Protein AF-A0A934WUU8-F1 (afdb_monomer)

Radius of gyration: 14.7 Å; Cα contacts (8 Å, |Δi|>4): 77; chains: 1; bounding box: 26×34×43 Å

Secondary structure (DSSP, 8-state):
---GGG---HHHHHHHHHHHHHHHHHHHHHTT--HHHHHHHHTS-HHHHHHHHTTSSPPPHHHHHHHHHHHHH-HHHHHHHHHTT-S-HHHHHHHTT-TT-TT--

pLDDT: mean 89.66, std 12.75, range [38.25, 98.56]

Foldseek 3Di:
DDDPLPDDDPVNLVVLQVLCLQCVVVLCVLVVHDLCVVCVQLVHHSVVSVCSNVVVDGDDSSSLVSSLVVLCPDPSNVVVCVVSVSPPVVSVCSNVVVPDDPPDD

InterPro domains:
  IPR001387 Cro/C1-type, helix-turn-helix domain [PF01381] (24-58)
  IPR001387 Cro/C1-type, helix-turn-helix domain [PS50943] (24-58)
  IPR001387 Cro/C1-type, helix-turn-helix domain [SM00530] (23-73)
  IPR001387 Cro/C1-type, helix-turn-helix domain [cd00093] (22-73)
  IPR010982 Lambda repressor-like, DNA-binding domain superfamily [G3DSA:1.10.260.40] (19-77)
  IPR010982 Lambda repressor-like, DNA-binding domain superfamily [SSF47413] (19-72)

Solvent-accessible surface area (backbone atoms only — not comparable to full-atom values): 6285 Å² total; per-residue (Å²): 133,83,55,73,74,79,61,77,58,67,69,58,51,53,52,45,46,56,56,42,42,77,40,41,63,60,53,35,54,65,70,72,53,53,61,55,59,53,11,60,74,68,73,49,51,46,68,55,39,49,31,29,56,68,65,78,34,86,74,53,72,71,55,47,53,48,52,53,53,54,39,60,74,34,77,80,35,34,61,54,32,58,75,68,64,52,52,65,58,68,54,56,33,52,70,66,69,48,91,82,68,89,85,79,133

Nearest PDB structures (foldseek):
  3f52-assembly1_A  TM=6.546E-01  e=6.641E-02  Corynebacterium glutamicum
  3f51-assembly1_A  TM=5.802E-01  e=8.187E-02  Corynebacterium glutamicum
  3eus-assembly1_B  TM=6.989E-01  e=2.456E-01  Ruegeria pomeroyi
  6jpi-assembly1_C  TM=5.363E-01  e=2.212E-01  Pseudomonas aeruginosa PAO1
  6f8h-assembly2_C-3  TM=5.778E-01  e=4.602E-01  Pseudomonas putida

Mean predicted aligned error: 5.09 Å

Organism: NCBI:txid2763069

Sequence (105 aa):
MIQEKWLIEDEYKETSIAILQQNLASLRVKLNINQEEMANIIGVSRQTYYSIETGKREMTWTTFLAIVFFFELCEATREMLKELSVFPIDLYIRFNDKQNEIYEE

Structure (mmCIF, N/CA/C/O backbone):
data_AF-A0A934WUU8-F1
#
_entry.id   AF-A0A934WUU8-F1
#
loop_
_atom_site.group_PDB
_atom_site.id
_atom_site.type_symbol
_atom_site.label_atom_id
_atom_site.label_alt_id
_atom_site.label_comp_id
_atom_site.label_asym_id
_atom_site.label_entity_id
_atom_site.label_seq_id
_atom_site.pdbx_PDB_ins_code
_atom_site.Cartn_x
_atom_site.Cartn_y
_atom_site.Cartn_z
_atom_site.occupancy
_atom_site.B_iso_or_equiv
_atom_site.auth_seq_id
_atom_site.auth_comp_id
_atom_site.auth_asym_id
_atom_site.auth_atom_id
_atom_site.pdbx_PDB_model_num
ATOM 1 N N . MET A 1 1 ? 10.602 -22.278 -14.021 1.00 83.88 1 MET A N 1
ATOM 2 C CA . MET A 1 1 ? 11.195 -20.930 -13.886 1.00 83.88 1 MET A CA 1
ATOM 3 C C . MET A 1 1 ? 10.082 -19.909 -14.029 1.00 83.88 1 MET A C 1
ATOM 5 O O . MET A 1 1 ? 9.167 -20.160 -14.806 1.00 83.88 1 MET A O 1
ATOM 9 N N . ILE A 1 2 ? 10.120 -18.826 -13.255 1.00 86.50 2 ILE A N 1
ATOM 10 C CA . ILE A 1 2 ? 9.176 -17.707 -13.391 1.00 86.50 2 ILE A CA 1
ATOM 11 C C . ILE A 1 2 ? 9.559 -16.937 -14.664 1.00 86.50 2 ILE A C 1
ATOM 13 O O . ILE A 1 2 ? 10.746 -16.791 -14.942 1.00 86.50 2 ILE A O 1
ATOM 17 N N . GLN A 1 3 ? 8.584 -16.499 -15.463 1.00 90.38 3 GLN A N 1
ATOM 18 C CA . GLN A 1 3 ? 8.869 -15.661 -16.636 1.00 90.38 3 GLN A CA 1
ATOM 19 C C . GLN A 1 3 ? 9.293 -14.264 -16.164 1.00 90.38 3 GLN A C 1
ATOM 21 O O . GLN A 1 3 ? 8.650 -13.721 -15.267 1.00 90.38 3 GLN A O 1
ATOM 26 N N . GLU A 1 4 ? 10.312 -13.666 -16.789 1.00 87.88 4 GLU A N 1
ATOM 27 C CA . GLU A 1 4 ? 10.844 -12.338 -16.418 1.00 87.88 4 GLU A CA 1
ATOM 28 C C . GLU A 1 4 ? 9.750 -11.265 -16.332 1.00 87.88 4 GLU A C 1
ATOM 30 O O . GLU A 1 4 ? 9.741 -10.454 -15.409 1.00 87.88 4 GLU A O 1
ATOM 35 N N . LYS A 1 5 ? 8.753 -11.335 -17.224 1.00 89.81 5 LYS A N 1
ATOM 36 C CA . LYS A 1 5 ? 7.565 -10.470 -17.223 1.00 89.81 5 LYS A CA 1
ATOM 37 C C . LYS A 1 5 ? 6.851 -10.406 -15.866 1.00 89.81 5 LYS A C 1
ATOM 39 O O . LYS A 1 5 ? 6.365 -9.345 -15.486 1.00 89.81 5 LYS A O 1
ATOM 44 N N . TRP A 1 6 ? 6.789 -11.525 -15.143 1.00 92.25 6 TRP A N 1
ATOM 45 C CA . TRP A 1 6 ? 6.083 -11.666 -13.863 1.00 92.25 6 TRP A CA 1
ATOM 46 C C . TRP A 1 6 ? 7.026 -11.650 -12.655 1.00 92.25 6 TRP A C 1
ATOM 48 O O . TRP A 1 6 ? 6.575 -11.832 -11.523 1.00 92.25 6 TRP A O 1
ATOM 58 N N . LEU A 1 7 ? 8.332 -11.465 -12.873 1.00 92.00 7 LEU A N 1
ATOM 59 C CA . LEU A 1 7 ? 9.320 -11.457 -11.805 1.00 92.00 7 LEU A CA 1
ATOM 60 C C . LEU A 1 7 ? 9.362 -10.079 -11.136 1.00 92.00 7 LEU A C 1
ATOM 62 O O . LEU A 1 7 ? 9.653 -9.062 -11.767 1.00 92.00 7 LEU A O 1
ATOM 66 N N . ILE A 1 8 ? 9.075 -10.045 -9.838 1.00 92.38 8 ILE A N 1
ATOM 67 C CA . ILE A 1 8 ? 9.255 -8.857 -9.000 1.00 92.38 8 ILE A CA 1
ATOM 68 C C . ILE A 1 8 ? 10.394 -9.158 -8.032 1.00 92.38 8 ILE A C 1
ATOM 70 O O . ILE A 1 8 ? 10.246 -10.021 -7.160 1.00 92.38 8 ILE A O 1
ATOM 74 N N . GLU A 1 9 ? 11.512 -8.462 -8.218 1.00 93.50 9 GLU A N 1
ATOM 75 C CA . GLU A 1 9 ? 12.697 -8.575 -7.370 1.00 93.50 9 GLU A CA 1
ATOM 76 C C . GLU A 1 9 ? 12.427 -8.031 -5.966 1.00 93.50 9 GLU A C 1
ATOM 78 O O . GLU A 1 9 ? 11.546 -7.192 -5.766 1.00 93.50 9 GLU A O 1
ATOM 83 N N . ASP A 1 10 ? 13.164 -8.528 -4.978 1.00 94.38 10 ASP A N 1
ATOM 84 C CA . ASP A 1 10 ? 12.933 -8.145 -3.585 1.00 94.38 10 ASP A CA 1
ATOM 85 C C . ASP A 1 10 ? 13.334 -6.688 -3.321 1.00 94.38 10 ASP A C 1
ATOM 87 O O . ASP A 1 10 ? 12.566 -5.969 -2.689 1.00 94.38 10 ASP A O 1
ATOM 91 N N . GLU A 1 11 ? 14.419 -6.200 -3.933 1.00 94.00 11 GLU A N 1
ATOM 92 C CA . GLU A 1 11 ? 14.834 -4.788 -3.855 1.00 94.00 11 GLU A CA 1
ATOM 93 C C . GLU A 1 11 ? 13.741 -3.827 -4.357 1.00 94.00 11 GLU A C 1
ATOM 95 O O . GLU A 1 11 ? 13.502 -2.768 -3.765 1.00 94.00 11 GLU A O 1
ATOM 100 N N . TYR A 1 12 ? 13.013 -4.220 -5.410 1.00 93.06 12 TYR A N 1
ATOM 101 C CA . TYR A 1 12 ? 11.867 -3.458 -5.902 1.00 93.06 12 TYR A CA 1
ATOM 102 C C . TYR A 1 12 ? 10.771 -3.377 -4.832 1.00 93.06 12 TYR A C 1
ATOM 104 O O . TYR A 1 12 ? 10.282 -2.291 -4.524 1.00 93.06 12 TYR A O 1
ATOM 112 N N . LYS A 1 13 ? 10.408 -4.517 -4.226 1.00 94.38 13 LYS A N 1
ATOM 113 C CA . LYS A 1 13 ? 9.364 -4.568 -3.189 1.00 94.38 13 LYS A CA 1
ATOM 114 C C . LYS A 1 13 ? 9.746 -3.727 -1.978 1.00 94.38 13 LYS A C 1
ATOM 116 O O . LYS A 1 13 ? 8.915 -2.958 -1.505 1.00 94.38 13 LYS A O 1
ATOM 121 N N . GLU A 1 14 ? 10.980 -3.866 -1.502 1.00 94.81 14 GLU A N 1
ATOM 122 C CA . GLU A 1 14 ? 11.517 -3.129 -0.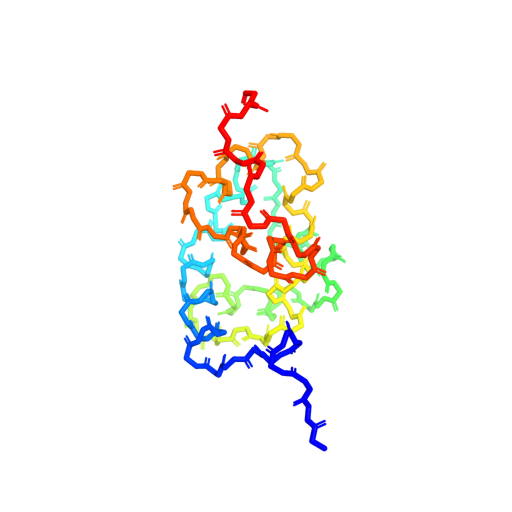355 1.00 94.81 14 GLU A CA 1
ATOM 123 C C . GLU A 1 14 ? 11.463 -1.617 -0.601 1.00 94.81 14 GLU A C 1
ATOM 125 O O . GLU A 1 14 ? 10.944 -0.864 0.227 1.00 94.81 14 GLU A O 1
ATOM 130 N N . THR A 1 15 ? 11.902 -1.176 -1.784 1.00 92.94 15 THR A N 1
ATOM 131 C CA . THR A 1 15 ? 11.866 0.237 -2.181 1.00 92.94 15 THR A CA 1
ATOM 132 C C . THR A 1 15 ? 10.433 0.766 -2.237 1.00 92.94 15 THR A C 1
ATOM 134 O O . THR A 1 15 ? 10.125 1.789 -1.623 1.00 92.94 15 THR A O 1
ATOM 137 N N . SER A 1 16 ? 9.522 0.061 -2.915 1.00 93.12 16 SER A N 1
ATOM 138 C CA . SER A 1 16 ? 8.117 0.474 -3.006 1.00 93.12 16 SER A CA 1
ATOM 139 C C . SER A 1 16 ? 7.440 0.533 -1.632 1.00 93.12 16 SER A C 1
ATOM 141 O O . SER A 1 16 ? 6.718 1.490 -1.337 1.00 93.12 16 SER A O 1
ATOM 143 N N . ILE A 1 17 ? 7.696 -0.456 -0.768 1.00 95.38 17 ILE A N 1
ATOM 144 C CA . ILE A 1 17 ? 7.189 -0.490 0.608 1.00 95.38 17 ILE A CA 1
ATOM 145 C C . ILE A 1 17 ? 7.689 0.722 1.391 1.00 95.38 17 ILE A C 1
ATOM 147 O O . ILE A 1 17 ? 6.879 1.407 2.018 1.00 95.38 17 ILE A O 1
ATOM 151 N N . ALA A 1 18 ? 8.987 1.022 1.327 1.00 94.38 18 ALA A N 1
ATOM 152 C CA . ALA A 1 18 ? 9.582 2.133 2.057 1.00 94.38 18 ALA A CA 1
ATOM 153 C C . ALA A 1 18 ? 8.991 3.490 1.642 1.00 94.38 18 ALA A C 1
ATOM 155 O O . ALA A 1 18 ? 8.723 4.333 2.504 1.00 94.38 18 ALA A O 1
ATOM 156 N N . ILE A 1 19 ? 8.757 3.707 0.342 1.00 93.19 19 ILE A N 1
ATOM 157 C CA . ILE A 1 19 ? 8.158 4.952 -0.162 1.00 93.19 19 ILE A CA 1
ATOM 158 C C . ILE A 1 19 ? 6.692 5.050 0.276 1.00 93.19 19 ILE A C 1
ATOM 160 O O . ILE A 1 19 ? 6.285 6.077 0.824 1.00 93.19 19 ILE A O 1
ATOM 164 N N . LEU A 1 20 ? 5.889 3.992 0.099 1.00 94.94 20 LEU A N 1
ATOM 165 C CA . LEU A 1 20 ? 4.484 4.007 0.520 1.00 94.94 20 LEU A CA 1
ATOM 166 C C . LEU A 1 20 ? 4.358 4.241 2.029 1.00 94.94 20 LEU A C 1
ATOM 168 O O . LEU A 1 20 ? 3.549 5.064 2.455 1.00 94.94 20 LEU A O 1
ATOM 172 N N . GLN A 1 21 ? 5.164 3.544 2.835 1.00 95.94 21 GLN A N 1
ATOM 173 C CA . GLN A 1 21 ? 5.099 3.594 4.294 1.00 95.94 21 GLN A CA 1
ATOM 174 C C . GLN A 1 21 ? 5.289 5.013 4.839 1.00 95.94 21 GLN A C 1
ATOM 176 O O . GLN A 1 21 ? 4.541 5.431 5.721 1.00 95.94 21 GLN A O 1
ATOM 181 N N . GLN A 1 22 ? 6.223 5.777 4.267 1.00 95.06 22 GLN A N 1
ATOM 182 C CA . GLN A 1 22 ? 6.469 7.176 4.637 1.00 95.06 22 GLN A CA 1
ATOM 183 C C . GLN A 1 22 ? 5.284 8.103 4.329 1.00 95.06 22 GLN A C 1
ATOM 185 O O . GLN A 1 22 ? 5.152 9.161 4.941 1.00 95.06 22 GLN A O 1
ATOM 190 N N . ASN A 1 23 ? 4.401 7.702 3.412 1.00 95.06 23 ASN A N 1
ATOM 191 C CA . ASN A 1 23 ? 3.296 8.521 2.923 1.00 95.06 23 ASN A CA 1
ATOM 192 C C . ASN A 1 23 ? 1.915 8.076 3.426 1.00 95.06 23 ASN A C 1
ATOM 194 O O . ASN A 1 23 ? 0.932 8.779 3.182 1.00 95.06 23 ASN A O 1
ATOM 198 N N . LEU A 1 24 ? 1.818 6.959 4.161 1.00 96.50 24 LEU A N 1
ATOM 199 C CA . LEU A 1 24 ? 0.544 6.396 4.629 1.00 96.50 24 LEU A CA 1
ATOM 200 C C . LEU A 1 24 ? -0.307 7.403 5.400 1.00 96.50 24 LEU A C 1
ATOM 202 O O . LEU A 1 24 ? -1.489 7.562 5.102 1.00 96.50 24 LEU A O 1
ATOM 206 N N . ALA A 1 25 ? 0.292 8.115 6.357 1.00 96.88 25 ALA A N 1
ATOM 207 C CA . ALA A 1 25 ? -0.435 9.090 7.161 1.00 96.88 25 ALA A CA 1
ATOM 208 C C . ALA A 1 25 ? -1.001 10.228 6.295 1.00 96.88 25 ALA A C 1
ATOM 210 O O . ALA A 1 25 ? -2.157 10.612 6.465 1.00 96.88 25 ALA A O 1
ATOM 211 N N . SER A 1 26 ? -0.217 10.731 5.340 1.00 95.25 26 SER A N 1
ATOM 212 C CA . SER A 1 26 ? -0.625 11.814 4.441 1.00 95.25 26 SER A CA 1
ATOM 213 C C . SER A 1 26 ? -1.741 11.375 3.490 1.00 95.25 26 SER A C 1
ATOM 215 O O . SER A 1 26 ? -2.747 12.073 3.367 1.00 95.25 26 SER A O 1
ATOM 217 N N . LEU A 1 27 ? -1.611 10.188 2.885 1.00 95.56 27 LEU A N 1
ATOM 218 C CA . LEU A 1 27 ? -2.643 9.583 2.034 1.00 95.56 27 LEU A CA 1
ATOM 219 C C . LEU A 1 27 ? -3.943 9.358 2.816 1.00 95.56 27 LEU A C 1
ATOM 221 O O . LEU A 1 27 ? -5.033 9.680 2.349 1.00 95.56 27 LEU A O 1
ATOM 225 N N . ARG A 1 28 ? -3.834 8.872 4.054 1.00 96.56 28 ARG A N 1
ATOM 226 C CA . ARG A 1 28 ? -4.980 8.647 4.931 1.00 96.56 28 ARG A CA 1
ATOM 227 C C . ARG A 1 28 ? -5.691 9.954 5.302 1.00 96.56 28 ARG A C 1
ATOM 229 O O . ARG A 1 28 ? -6.916 10.034 5.235 1.00 96.56 28 ARG A O 1
ATOM 236 N N . VAL A 1 29 ? -4.930 10.989 5.665 1.00 96.38 29 VAL A N 1
ATOM 237 C CA . VAL A 1 29 ? -5.463 12.327 5.978 1.00 96.38 29 VAL A CA 1
ATOM 238 C C . VAL A 1 29 ? -6.146 12.949 4.760 1.00 96.38 29 VAL A C 1
ATOM 240 O O . VAL A 1 29 ? -7.191 13.576 4.917 1.00 96.38 29 VAL 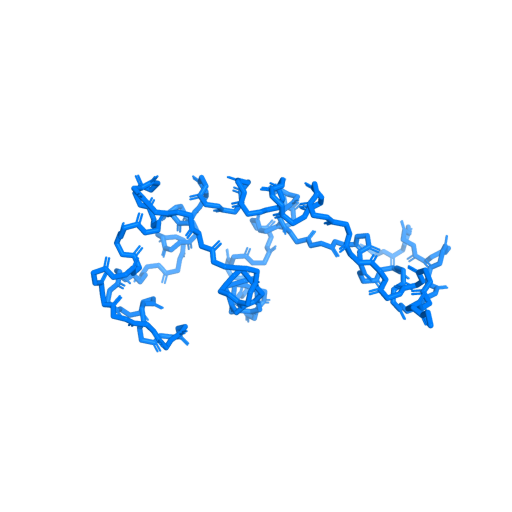A O 1
ATOM 243 N N . LYS A 1 30 ? -5.624 12.723 3.548 1.00 95.38 30 LYS A N 1
ATOM 244 C CA . LYS A 1 30 ? -6.241 13.184 2.294 1.00 95.38 30 LYS A CA 1
ATOM 245 C C . LYS A 1 30 ? -7.661 12.639 2.094 1.00 95.38 30 LYS A C 1
ATOM 247 O O . LYS A 1 30 ? -8.496 13.343 1.537 1.00 95.38 30 LYS A O 1
ATOM 252 N N . LEU A 1 31 ? -7.939 11.428 2.582 1.00 95.56 31 LEU A N 1
ATOM 253 C CA . LEU A 1 31 ? -9.273 10.814 2.566 1.00 95.56 31 LEU A CA 1
ATOM 254 C C . LEU A 1 31 ? -10.119 11.125 3.806 1.00 95.56 31 LEU A C 1
ATOM 256 O O . LEU A 1 31 ? -11.269 10.701 3.873 1.00 95.56 31 LEU A O 1
ATOM 260 N N . ASN A 1 32 ? -9.571 11.843 4.790 1.00 96.69 32 ASN A N 1
ATOM 261 C CA . ASN A 1 32 ? -10.213 12.104 6.078 1.00 96.69 32 ASN A CA 1
ATOM 262 C C . ASN A 1 32 ? -10.669 10.826 6.816 1.00 96.69 32 ASN A C 1
ATOM 264 O O . ASN A 1 32 ? -11.705 10.822 7.478 1.00 96.69 32 ASN A O 1
ATOM 268 N N . ILE A 1 33 ? -9.889 9.745 6.716 1.00 97.38 33 ILE A N 1
ATOM 269 C CA . ILE A 1 33 ? -10.144 8.501 7.458 1.00 97.38 33 ILE A CA 1
ATOM 270 C C . ILE A 1 33 ? -9.134 8.327 8.596 1.00 97.38 33 ILE A C 1
ATOM 272 O O . ILE A 1 33 ? -8.037 8.892 8.591 1.00 97.38 33 ILE A O 1
ATOM 276 N N . ASN A 1 34 ? -9.478 7.538 9.602 1.00 98.12 34 ASN A N 1
ATOM 277 C CA . ASN A 1 34 ? -8.634 7.239 10.751 1.00 98.12 34 ASN A CA 1
ATOM 278 C C . ASN A 1 34 ? -7.943 5.862 10.621 1.00 98.12 34 ASN A C 1
ATOM 280 O O . ASN A 1 34 ? -8.174 5.100 9.683 1.00 98.12 34 ASN A O 1
ATOM 284 N N . GLN A 1 35 ? -7.036 5.548 11.551 1.00 98.19 35 GLN A N 1
ATOM 285 C CA . GLN A 1 35 ? -6.259 4.299 11.519 1.00 98.19 35 GLN A CA 1
ATOM 286 C C . GLN A 1 35 ? -7.117 3.031 11.653 1.00 98.19 35 GLN A C 1
ATOM 288 O O . GLN A 1 35 ? -6.714 1.975 11.179 1.00 98.19 35 GLN A O 1
ATOM 293 N N . GLU A 1 36 ? -8.259 3.112 12.332 1.00 98.50 36 GLU A N 1
ATOM 294 C CA . GLU A 1 36 ? -9.183 1.989 12.506 1.00 98.50 36 GLU A CA 1
ATOM 295 C C . GLU A 1 36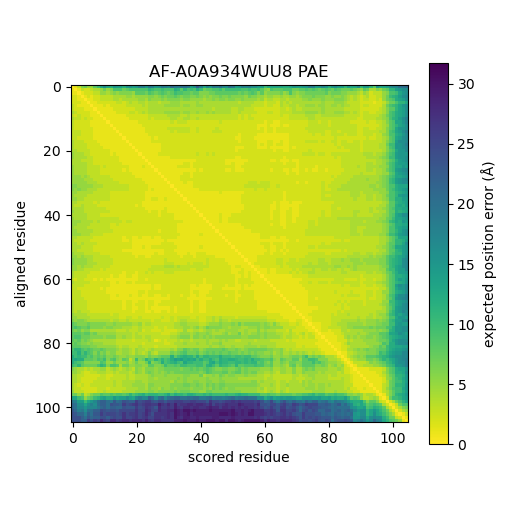 ? -9.944 1.699 11.214 1.00 98.50 36 GLU A C 1
ATOM 297 O O . GLU A 1 36 ? -10.006 0.549 10.788 1.00 98.50 36 GLU A O 1
ATOM 302 N N . GLU A 1 37 ? -10.432 2.743 10.543 1.00 98.56 37 GLU A N 1
ATOM 303 C CA . GLU A 1 37 ? -11.076 2.634 9.230 1.00 98.56 37 GLU A CA 1
ATOM 304 C C . GLU A 1 37 ? -10.108 2.053 8.199 1.00 98.56 37 GLU A C 1
ATOM 306 O O . GLU A 1 37 ? -10.453 1.110 7.487 1.00 98.56 37 GLU A O 1
ATOM 311 N N . MET A 1 38 ? -8.865 2.541 8.181 1.00 98.12 38 MET A N 1
ATOM 312 C CA . MET A 1 38 ? -7.840 2.013 7.284 1.00 98.12 38 MET A CA 1
ATOM 313 C C . MET A 1 38 ? -7.497 0.548 7.588 1.00 98.12 38 MET A C 1
ATOM 315 O O . MET A 1 38 ? -7.373 -0.263 6.672 1.00 98.12 38 MET A O 1
ATOM 319 N N . ALA A 1 39 ? -7.394 0.178 8.868 1.00 98.25 39 ALA A N 1
ATOM 320 C CA . ALA A 1 39 ? -7.164 -1.206 9.274 1.00 98.25 39 ALA A CA 1
ATOM 321 C C . ALA A 1 39 ? -8.315 -2.136 8.850 1.00 98.25 39 ALA A C 1
ATOM 323 O O . ALA A 1 39 ? -8.059 -3.237 8.362 1.00 98.25 39 ALA A O 1
ATOM 324 N N . ASN A 1 40 ? -9.563 -1.672 8.976 1.00 98.38 40 ASN A N 1
ATOM 325 C CA . ASN A 1 40 ? -10.751 -2.387 8.515 1.00 98.38 40 ASN A CA 1
ATOM 326 C C . ASN A 1 40 ? -10.733 -2.606 6.994 1.00 98.38 40 ASN A C 1
ATOM 328 O O . ASN A 1 40 ? -10.993 -3.717 6.539 1.00 98.38 40 ASN A O 1
ATOM 332 N N . ILE A 1 41 ? -10.370 -1.581 6.216 1.00 97.44 41 ILE A N 1
ATOM 333 C CA . ILE A 1 41 ? -10.298 -1.650 4.747 1.00 97.44 41 ILE A CA 1
ATOM 334 C C . ILE A 1 41 ? -9.311 -2.724 4.277 1.00 97.44 41 ILE A C 1
ATOM 336 O O . ILE A 1 41 ? -9.634 -3.509 3.389 1.00 97.44 41 ILE A O 1
ATOM 340 N N . ILE A 1 42 ? -8.119 -2.785 4.879 1.00 96.94 42 ILE A N 1
ATOM 341 C CA . ILE A 1 42 ? -7.066 -3.723 4.454 1.00 96.94 42 ILE A CA 1
ATOM 342 C C . ILE A 1 42 ? -7.097 -5.064 5.206 1.00 96.94 42 ILE A C 1
ATOM 344 O O . ILE A 1 42 ? -6.228 -5.909 4.990 1.00 96.94 42 ILE A O 1
ATOM 348 N N . GLY A 1 43 ? -8.071 -5.263 6.099 1.00 97.19 43 GLY A N 1
ATOM 349 C CA . GLY A 1 43 ? -8.288 -6.527 6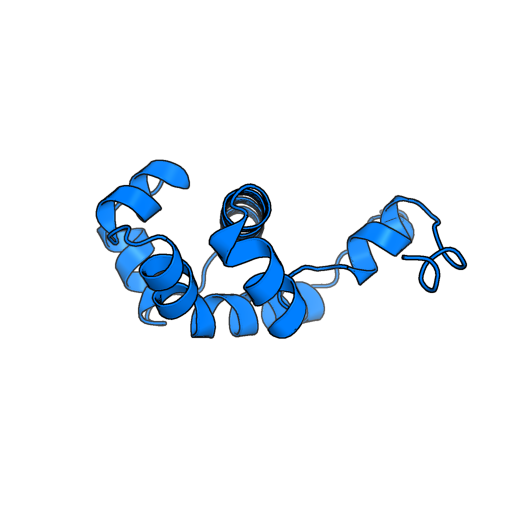.805 1.00 97.19 43 GLY A CA 1
ATOM 350 C C . GLY A 1 43 ? -7.233 -6.867 7.863 1.00 97.19 43 GLY A C 1
ATOM 351 O O . GLY A 1 43 ? -6.872 -8.034 8.016 1.00 97.19 43 GLY A O 1
ATOM 352 N N . VAL A 1 44 ? -6.723 -5.876 8.602 1.00 97.50 44 VAL A N 1
ATOM 353 C C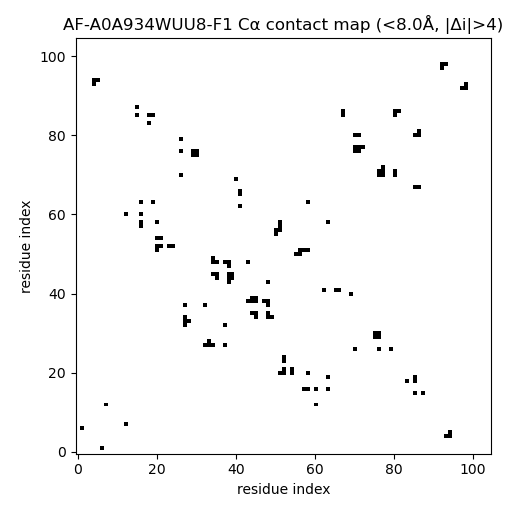A . VAL A 1 44 ? -5.759 -6.081 9.702 1.00 97.50 44 VAL A CA 1
ATOM 354 C C . VAL A 1 44 ? -6.256 -5.468 11.010 1.00 97.50 44 VAL A C 1
ATOM 356 O O . VAL A 1 44 ? -7.199 -4.685 11.037 1.00 97.50 44 VAL A O 1
ATOM 359 N N . SER A 1 45 ? -5.606 -5.795 12.131 1.00 98.31 45 SER A N 1
ATOM 360 C CA . SER A 1 45 ? -5.914 -5.122 13.399 1.00 98.31 45 SER A CA 1
ATOM 361 C C . SER A 1 45 ? -5.475 -3.653 13.373 1.00 98.31 45 SER A C 1
ATOM 363 O O . SER A 1 45 ? -4.461 -3.306 12.756 1.00 98.31 45 SER A O 1
ATOM 365 N N . ARG A 1 46 ? -6.168 -2.790 14.125 1.00 98.12 46 ARG A N 1
ATOM 366 C CA . ARG A 1 46 ? -5.770 -1.383 14.304 1.00 98.12 46 ARG A CA 1
ATOM 367 C C . ARG A 1 46 ? -4.325 -1.255 14.799 1.00 98.12 46 ARG A C 1
ATOM 369 O O . ARG A 1 46 ? -3.595 -0.383 14.342 1.00 98.12 46 ARG A O 1
ATOM 376 N N . GLN A 1 47 ? -3.888 -2.136 15.701 1.00 98.19 47 GLN A N 1
ATOM 377 C CA . GLN A 1 47 ? -2.518 -2.171 16.228 1.00 98.19 47 GLN A CA 1
ATOM 378 C C . GLN A 1 47 ? -1.496 -2.533 15.145 1.00 98.19 47 GLN A C 1
ATOM 380 O O . GLN A 1 47 ? -0.403 -1.959 15.108 1.00 98.19 47 GLN A O 1
ATOM 385 N N . THR A 1 48 ? -1.849 -3.464 14.254 1.00 98.12 48 THR A N 1
ATOM 386 C CA . THR A 1 48 ? -1.027 -3.824 13.095 1.00 98.12 48 THR A CA 1
ATOM 387 C C . THR A 1 48 ? -0.862 -2.621 12.177 1.00 98.12 48 THR A 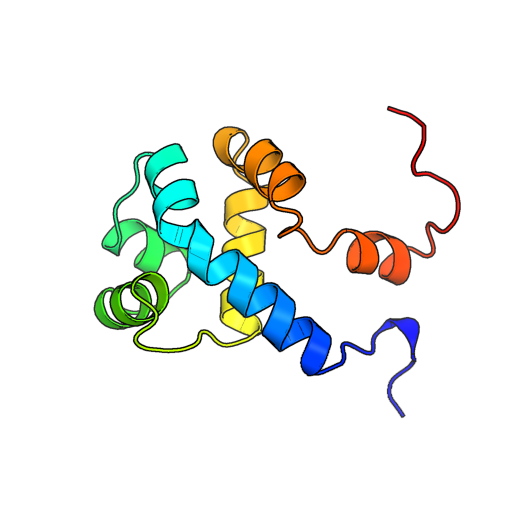C 1
ATOM 389 O O . THR A 1 48 ? 0.274 -2.250 11.890 1.00 98.12 48 THR A O 1
ATOM 392 N N . TYR A 1 49 ? -1.962 -1.971 11.780 1.00 98.38 49 TYR A N 1
ATOM 393 C CA . TYR A 1 49 ? -1.893 -0.790 10.919 1.00 98.38 49 TYR A CA 1
ATOM 394 C C . TYR A 1 49 ? -1.121 0.354 11.582 1.00 98.38 49 TYR A C 1
ATOM 396 O O . TYR A 1 49 ? -0.231 0.921 10.964 1.00 98.38 49 TYR A O 1
ATOM 404 N N . TYR A 1 50 ? -1.377 0.641 12.861 1.00 98.44 50 TYR A N 1
ATOM 405 C CA . TYR A 1 50 ? -0.618 1.638 13.619 1.00 98.44 50 TYR A CA 1
ATOM 406 C C . TYR A 1 50 ? 0.892 1.361 13.590 1.00 98.44 50 TYR A C 1
ATOM 408 O O . TYR A 1 50 ? 1.688 2.272 13.368 1.00 98.44 50 TYR A O 1
ATOM 416 N N . SER A 1 51 ? 1.307 0.109 13.805 1.00 98.31 51 SER A N 1
ATOM 417 C CA . SER A 1 51 ? 2.732 -0.251 13.803 1.00 98.31 51 SER A CA 1
ATOM 418 C C . SER A 1 51 ? 3.359 -0.075 12.419 1.00 98.31 51 SER A C 1
ATOM 420 O O . SER A 1 51 ? 4.518 0.319 12.327 1.00 98.31 51 SER A O 1
ATOM 422 N N . ILE A 1 52 ? 2.581 -0.324 11.363 1.00 98.31 52 ILE A N 1
ATOM 423 C CA . ILE A 1 52 ? 2.978 -0.077 9.977 1.00 98.31 52 ILE A CA 1
ATOM 424 C C . ILE A 1 52 ? 3.079 1.430 9.702 1.00 98.31 52 ILE A C 1
ATOM 426 O O . ILE A 1 52 ? 4.143 1.903 9.326 1.00 98.31 52 ILE A O 1
ATOM 430 N N . GLU A 1 53 ? 2.022 2.209 9.941 1.00 98.00 53 GLU A N 1
ATOM 431 C CA . GLU A 1 53 ? 1.991 3.656 9.660 1.00 98.00 53 GLU A CA 1
ATOM 432 C C . GLU A 1 53 ? 3.067 4.426 10.441 1.00 98.00 53 GLU A C 1
ATOM 434 O O . GLU A 1 53 ? 3.585 5.428 9.962 1.00 98.00 53 GLU A O 1
ATOM 439 N N . THR A 1 54 ? 3.451 3.945 11.627 1.00 97.12 54 THR A N 1
ATOM 440 C CA . THR A 1 54 ? 4.511 4.562 12.444 1.00 97.12 54 THR A CA 1
ATOM 441 C C . THR A 1 54 ? 5.924 4.051 12.149 1.00 97.12 54 THR A C 1
ATOM 443 O O . THR A 1 54 ? 6.857 4.443 12.845 1.00 97.12 54 THR A O 1
ATOM 446 N N . GLY A 1 55 ? 6.105 3.156 11.173 1.00 96.00 55 GLY A N 1
ATOM 447 C CA . GLY A 1 55 ? 7.420 2.600 10.828 1.00 96.00 55 GLY A CA 1
ATOM 448 C C . GLY A 1 55 ? 7.985 1.596 11.842 1.00 96.00 55 GLY A C 1
ATOM 449 O O . GLY A 1 55 ? 9.094 1.105 11.667 1.00 96.00 55 GLY A O 1
ATOM 450 N N . LYS A 1 56 ? 7.240 1.251 12.903 1.00 97.12 56 LYS A N 1
ATOM 451 C CA . LYS A 1 56 ? 7.664 0.261 13.916 1.00 97.12 56 LYS A CA 1
ATOM 452 C C . LYS A 1 56 ? 7.722 -1.158 13.363 1.00 97.12 56 LYS A C 1
ATOM 454 O O . LYS A 1 56 ? 8.380 -2.024 13.934 1.00 97.12 56 LYS A O 1
ATOM 459 N N . ARG A 1 57 ? 6.958 -1.410 12.305 1.00 95.69 57 ARG A N 1
ATOM 460 C CA . ARG A 1 57 ? 6.867 -2.689 11.621 1.00 95.69 57 ARG A CA 1
ATOM 461 C C . ARG A 1 57 ? 6.819 -2.442 10.124 1.00 95.69 57 ARG A C 1
ATOM 463 O O . ARG A 1 57 ? 6.013 -1.644 9.663 1.00 95.69 57 ARG A O 1
ATOM 470 N N . GLU A 1 58 ? 7.617 -3.181 9.374 1.00 95.69 58 GLU A N 1
ATOM 471 C CA . GLU A 1 58 ? 7.500 -3.223 7.920 1.00 95.69 58 GLU A CA 1
ATOM 472 C C . GLU A 1 58 ? 6.236 -3.992 7.498 1.00 95.69 58 GLU A C 1
ATOM 474 O O . GLU A 1 58 ? 5.847 -4.991 8.122 1.00 95.69 58 GLU A O 1
ATOM 479 N N . MET A 1 59 ? 5.554 -3.508 6.459 1.00 96.88 59 MET A N 1
ATOM 480 C CA . MET A 1 59 ? 4.399 -4.205 5.895 1.00 96.88 59 MET A CA 1
ATOM 481 C C . MET A 1 59 ? 4.839 -5.332 4.957 1.00 96.88 59 MET A C 1
ATOM 483 O O . MET A 1 59 ? 5.936 -5.319 4.420 1.00 96.88 59 MET A O 1
ATOM 487 N N . THR A 1 60 ? 3.962 -6.308 4.722 1.00 97.00 60 THR A N 1
ATOM 488 C CA . THR A 1 60 ? 4.224 -7.332 3.697 1.00 97.00 60 THR A CA 1
ATOM 489 C C . THR A 1 60 ? 3.919 -6.794 2.300 1.00 97.00 60 THR A C 1
ATOM 491 O O . THR A 1 60 ? 3.105 -5.879 2.159 1.00 97.00 60 THR A O 1
ATOM 494 N N . TRP A 1 61 ? 4.461 -7.428 1.255 1.00 96.69 61 TRP A N 1
ATOM 495 C CA . TRP A 1 61 ? 4.102 -7.108 -0.133 1.00 96.69 61 TRP A CA 1
ATOM 496 C C . TRP A 1 61 ? 2.591 -7.212 -0.404 1.00 96.69 61 TRP A C 1
ATOM 498 O O . TRP A 1 61 ? 2.012 -6.365 -1.075 1.00 96.69 61 TRP A O 1
ATOM 508 N N . THR A 1 62 ?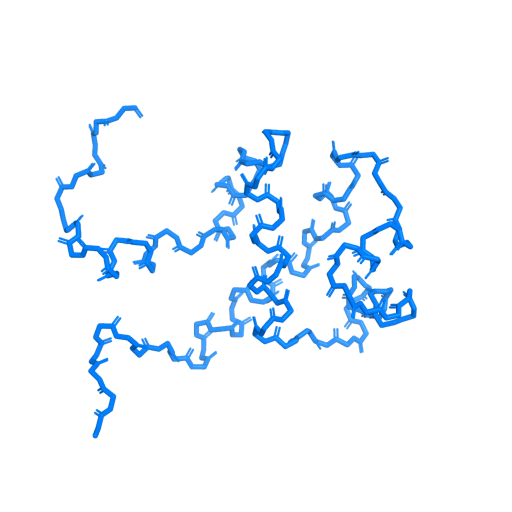 1.908 -8.201 0.181 1.00 96.69 62 THR A N 1
ATOM 509 C CA . THR A 1 62 ? 0.446 -8.335 0.060 1.00 96.69 62 THR A CA 1
ATOM 510 C C . THR A 1 62 ? -0.286 -7.142 0.677 1.00 96.69 62 THR A C 1
ATOM 512 O O . THR A 1 62 ? -1.252 -6.641 0.106 1.00 96.69 62 THR A O 1
ATOM 515 N N . THR A 1 63 ? 0.184 -6.660 1.831 1.00 97.38 63 THR A N 1
ATOM 516 C CA . THR A 1 63 ? -0.367 -5.465 2.483 1.00 97.38 63 THR A CA 1
ATOM 517 C C . THR A 1 63 ? -0.116 -4.213 1.646 1.00 97.38 63 THR A C 1
ATOM 519 O O . THR A 1 63 ? -1.029 -3.409 1.489 1.00 97.38 63 THR A O 1
ATOM 522 N N . PHE A 1 64 ? 1.080 -4.079 1.067 1.00 96.25 64 PHE A N 1
ATOM 523 C CA . PHE A 1 64 ? 1.402 -3.009 0.124 1.00 96.25 64 PHE A CA 1
ATOM 524 C C . PHE A 1 64 ? 0.408 -2.985 -1.044 1.00 96.25 64 PHE A C 1
ATOM 526 O O . PHE A 1 64 ? -0.233 -1.963 -1.274 1.00 96.25 64 PHE A O 1
ATOM 533 N N . LEU A 1 65 ? 0.203 -4.122 -1.718 1.00 95.00 65 LEU A N 1
ATOM 534 C CA . LEU A 1 65 ? -0.722 -4.215 -2.852 1.00 95.00 65 LEU A CA 1
ATOM 535 C C . LEU A 1 65 ? -2.160 -3.847 -2.465 1.00 95.00 65 LEU A C 1
ATOM 537 O O . LEU A 1 65 ? -2.824 -3.132 -3.211 1.00 95.00 65 LEU A O 1
ATOM 541 N N . ALA A 1 66 ? -2.636 -4.293 -1.297 1.00 96.88 66 ALA A N 1
ATOM 542 C CA . ALA A 1 66 ? -3.972 -3.954 -0.807 1.00 96.88 66 ALA A CA 1
ATOM 543 C C . ALA A 1 66 ? -4.137 -2.445 -0.557 1.00 96.88 66 ALA A C 1
ATOM 545 O O . ALA A 1 66 ? -5.156 -1.861 -0.925 1.00 96.88 66 ALA A O 1
ATOM 546 N N . ILE A 1 67 ? -3.124 -1.810 0.039 1.00 96.25 67 ILE A N 1
ATOM 547 C CA . ILE A 1 67 ? -3.122 -0.370 0.304 1.00 96.25 67 ILE A CA 1
ATOM 548 C C . ILE A 1 67 ? -3.084 0.426 -1.007 1.00 96.25 67 ILE A C 1
ATOM 550 O O . ILE A 1 67 ? -3.880 1.350 -1.176 1.00 96.25 67 ILE A O 1
ATOM 554 N N . VAL A 1 68 ? -2.194 0.064 -1.939 1.00 94.06 68 VAL A N 1
ATOM 555 C CA . VAL A 1 68 ? -2.096 0.718 -3.255 1.00 94.06 68 VAL A CA 1
ATOM 556 C C . VAL A 1 68 ? -3.414 0.598 -4.011 1.00 94.06 68 VAL A C 1
ATOM 558 O O . VAL A 1 68 ? -3.918 1.598 -4.511 1.00 94.06 68 VAL A O 1
ATOM 561 N N . PHE A 1 69 ? -4.007 -0.598 -4.045 1.00 93.44 69 PHE A N 1
ATOM 562 C CA . PHE A 1 69 ? -5.298 -0.822 -4.688 1.00 93.44 69 PHE A CA 1
ATOM 563 C C . PHE A 1 69 ? -6.388 0.088 -4.115 1.00 93.44 69 PHE A C 1
ATOM 565 O O . PHE A 1 69 ? -7.089 0.752 -4.872 1.00 93.44 69 PHE A O 1
ATOM 572 N N . PHE A 1 70 ? -6.510 0.162 -2.788 1.00 95.81 70 PHE A N 1
ATOM 573 C CA . PHE A 1 70 ? -7.496 1.031 -2.152 1.00 95.81 70 PHE A CA 1
ATOM 574 C C . PHE A 1 70 ? -7.292 2.507 -2.520 1.00 95.81 70 PHE A C 1
ATOM 576 O O . PHE A 1 70 ? -8.236 3.168 -2.950 1.00 95.81 70 PHE A O 1
ATOM 583 N N . PHE A 1 71 ? -6.067 3.020 -2.396 1.00 94.25 71 PHE A N 1
ATOM 584 C CA . PHE A 1 71 ? -5.792 4.427 -2.687 1.00 94.25 71 PHE A CA 1
ATOM 585 C C . PHE A 1 71 ? -5.942 4.780 -4.175 1.00 94.25 71 PHE A C 1
ATOM 587 O O . PHE A 1 71 ? -6.306 5.915 -4.483 1.00 94.25 71 PHE A O 1
ATOM 594 N N . GLU A 1 72 ? -5.728 3.833 -5.090 1.00 90.94 72 GLU A N 1
ATOM 595 C CA . GLU A 1 72 ? -5.947 4.028 -6.531 1.00 90.94 72 GLU A CA 1
ATOM 596 C C . GLU A 1 72 ? -7.440 4.141 -6.892 1.00 90.94 72 GLU A C 1
ATOM 598 O O . GLU A 1 72 ? -7.825 4.856 -7.826 1.00 90.94 72 GLU A O 1
ATOM 603 N N . LEU A 1 73 ? -8.311 3.468 -6.131 1.00 91.50 73 LEU A N 1
ATOM 604 C CA . LEU A 1 73 ? -9.763 3.563 -6.299 1.00 91.50 73 L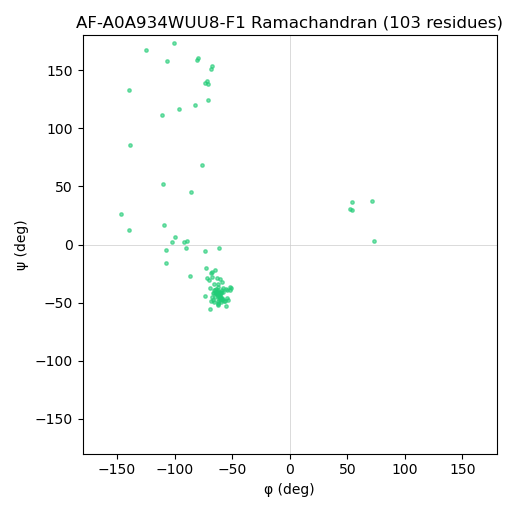EU A CA 1
ATOM 605 C C . LEU A 1 73 ? -10.339 4.903 -5.822 1.00 91.50 73 LEU A C 1
ATOM 607 O O . LEU A 1 73 ? -11.444 5.266 -6.226 1.00 91.50 73 LEU A O 1
ATOM 611 N N . CYS A 1 74 ? -9.621 5.642 -4.978 1.00 92.31 74 CYS A N 1
ATOM 612 C CA . CYS A 1 74 ? -10.084 6.916 -4.442 1.00 92.31 74 CYS A CA 1
ATOM 613 C C . CYS A 1 74 ? -9.532 8.098 -5.255 1.00 92.31 74 CYS A C 1
ATOM 615 O O . CYS A 1 74 ? -8.332 8.373 -5.236 1.00 92.31 74 CYS A O 1
ATOM 617 N N . GLU A 1 75 ? -10.419 8.864 -5.902 1.00 89.31 75 GLU A N 1
ATOM 618 C CA . GLU A 1 75 ? -10.052 10.027 -6.735 1.00 89.31 75 GLU A CA 1
ATOM 619 C C . GLU A 1 75 ? -9.134 11.022 -6.004 1.00 89.31 75 GLU A C 1
ATOM 621 O O . GLU A 1 75 ? -8.165 11.518 -6.572 1.00 89.31 75 GLU A O 1
ATOM 626 N N . ALA A 1 76 ? -9.385 11.260 -4.712 1.00 90.00 76 ALA A N 1
ATOM 627 C CA . ALA A 1 76 ? -8.626 12.212 -3.903 1.00 90.00 76 ALA A CA 1
ATOM 628 C C . ALA A 1 76 ? -7.165 11.797 -3.632 1.00 90.00 76 ALA A C 1
ATOM 630 O O . ALA A 1 76 ? -6.338 12.668 -3.351 1.00 90.00 76 ALA A O 1
ATOM 631 N N . THR A 1 77 ? -6.842 10.502 -3.700 1.00 90.00 77 THR A N 1
ATOM 632 C CA . THR A 1 77 ? -5.485 9.967 -3.479 1.00 90.00 77 THR A CA 1
ATOM 633 C C . THR A 1 77 ? -4.801 9.496 -4.751 1.00 90.00 77 THR A C 1
ATOM 635 O O . THR A 1 77 ? -3.579 9.373 -4.740 1.00 90.00 77 THR A O 1
ATOM 638 N N . ARG A 1 78 ? -5.538 9.288 -5.847 1.00 86.62 78 ARG A N 1
ATOM 639 C CA . ARG A 1 78 ? -4.980 8.846 -7.131 1.00 86.62 78 ARG A CA 1
ATOM 640 C C . ARG A 1 78 ? -3.879 9.773 -7.646 1.00 86.62 78 ARG A C 1
ATOM 642 O O . ARG A 1 78 ? -2.794 9.310 -7.977 1.00 86.62 78 ARG A O 1
ATOM 649 N N . GLU A 1 79 ? -4.122 11.082 -7.661 1.00 84.88 79 GLU A N 1
ATOM 650 C CA . GLU A 1 79 ? -3.104 12.046 -8.108 1.00 84.88 79 GLU A CA 1
ATOM 651 C C . GLU A 1 79 ? -1.888 12.060 -7.172 1.00 84.88 79 GLU A C 1
ATOM 653 O O . GLU A 1 79 ? -0.748 12.036 -7.627 1.00 84.88 79 GLU A O 1
ATOM 658 N N . MET A 1 80 ? -2.113 11.956 -5.858 1.00 87.06 80 MET A N 1
ATOM 659 C CA . MET A 1 80 ? -1.027 11.875 -4.879 1.00 87.06 80 MET A CA 1
ATOM 660 C C . MET A 1 80 ? -0.182 10.601 -5.050 1.00 87.06 80 MET A C 1
ATOM 662 O O . MET A 1 80 ? 1.036 10.653 -4.918 1.00 87.06 80 MET A O 1
ATOM 666 N N . LEU A 1 81 ? -0.791 9.456 -5.372 1.00 86.88 81 LEU A N 1
ATOM 667 C CA . LEU A 1 81 ? -0.059 8.216 -5.653 1.00 86.88 81 LEU A CA 1
ATOM 668 C C . LEU A 1 81 ? 0.858 8.338 -6.875 1.00 86.88 81 LEU A C 1
ATOM 670 O O . LEU A 1 81 ? 1.973 7.804 -6.845 1.00 86.88 81 LEU A O 1
ATOM 674 N N . LYS A 1 82 ? 0.399 9.033 -7.925 1.00 82.38 82 LYS A N 1
ATOM 675 C CA . LYS A 1 82 ? 1.198 9.313 -9.126 1.00 82.38 82 LYS A CA 1
ATOM 676 C C . LYS A 1 82 ? 2.370 10.236 -8.799 1.00 82.38 82 LYS A C 1
ATOM 678 O O . LYS A 1 82 ? 3.505 9.902 -9.121 1.00 82.38 82 LYS A O 1
ATOM 683 N N . GLU A 1 83 ? 2.112 11.351 -8.113 1.00 82.94 83 GLU A N 1
ATOM 684 C CA . GLU A 1 83 ? 3.143 12.328 -7.730 1.00 82.94 83 GLU A CA 1
ATOM 685 C C . GLU A 1 83 ? 4.231 11.711 -6.846 1.00 82.94 83 GLU A C 1
ATOM 687 O O . GLU A 1 83 ? 5.420 11.956 -7.044 1.00 82.94 83 GLU A O 1
ATOM 692 N N . LEU A 1 84 ? 3.836 10.862 -5.896 1.00 79.38 84 LEU A N 1
ATOM 693 C CA . LEU A 1 84 ? 4.767 10.186 -4.996 1.00 79.38 84 LEU A CA 1
ATOM 694 C C . LEU A 1 84 ? 5.560 9.059 -5.674 1.00 79.38 84 LEU A C 1
ATOM 696 O O . LEU A 1 84 ? 6.433 8.477 -5.032 1.00 79.38 84 LEU A O 1
ATOM 700 N N . SER A 1 85 ? 5.256 8.723 -6.936 1.00 78.75 85 SER A N 1
ATOM 701 C CA . SER A 1 85 ? 5.819 7.558 -7.638 1.00 78.75 85 SER A CA 1
ATOM 702 C C . SER A 1 85 ? 5.662 6.254 -6.840 1.00 78.75 85 SER A C 1
ATOM 704 O O . SER A 1 85 ? 6.494 5.354 -6.906 1.00 78.75 85 SER A O 1
ATOM 706 N N . VAL A 1 86 ? 4.591 6.169 -6.042 1.00 76.00 86 VAL A N 1
ATOM 707 C CA . VAL A 1 86 ? 4.267 5.000 -5.208 1.00 76.00 86 VAL A CA 1
ATOM 708 C C . VAL A 1 86 ? 3.460 3.979 -6.001 1.00 76.00 86 VAL A C 1
ATOM 710 O O . VAL A 1 86 ? 3.503 2.783 -5.709 1.00 76.00 86 VAL A O 1
ATOM 713 N N . PHE A 1 87 ? 2.721 4.444 -7.010 1.00 77.00 87 PHE A N 1
ATOM 714 C CA . PHE A 1 87 ? 2.043 3.553 -7.933 1.00 77.00 87 PHE A CA 1
ATOM 715 C C . PHE A 1 87 ? 3.076 2.857 -8.834 1.00 77.00 87 PHE A C 1
ATOM 717 O O . PHE A 1 87 ? 3.844 3.550 -9.507 1.00 77.00 87 PHE A O 1
ATOM 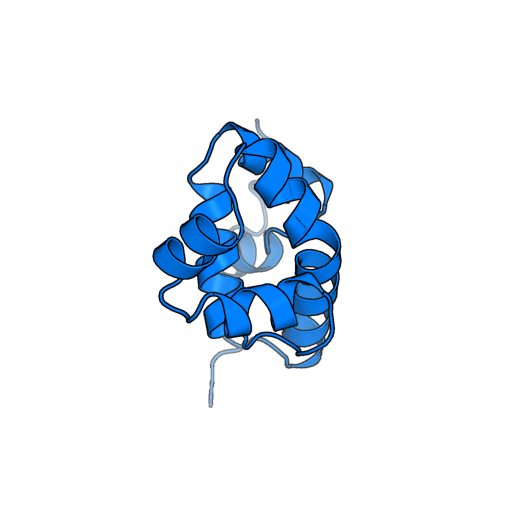724 N N . PRO A 1 88 ? 3.097 1.513 -8.890 1.00 78.62 88 PRO A N 1
ATOM 725 C CA . PRO A 1 88 ? 4.075 0.761 -9.667 1.00 78.62 88 PRO A CA 1
ATOM 726 C C . PRO A 1 88 ? 3.732 0.798 -11.167 1.00 78.62 88 PRO A C 1
ATOM 728 O O . PRO A 1 88 ? 3.297 -0.192 -11.762 1.00 78.62 88 PRO A O 1
ATOM 731 N N . ILE A 1 89 ? 3.863 1.973 -11.786 1.00 80.31 89 ILE A N 1
ATOM 732 C CA . ILE A 1 89 ? 3.494 2.203 -13.188 1.00 80.31 89 ILE A CA 1
ATOM 733 C C . ILE A 1 89 ? 4.322 1.337 -14.139 1.00 80.31 89 ILE A C 1
ATOM 735 O O . ILE A 1 89 ? 3.805 0.830 -15.132 1.00 80.31 89 ILE A O 1
ATOM 739 N N . ASP A 1 90 ? 5.579 1.082 -13.791 1.00 84.50 90 ASP A N 1
ATOM 740 C CA . ASP A 1 90 ? 6.464 0.167 -14.503 1.00 84.50 90 ASP A CA 1
ATOM 741 C C . ASP A 1 90 ? 5.893 -1.259 -14.551 1.00 84.50 90 ASP A C 1
ATOM 743 O O . ASP A 1 90 ? 5.930 -1.898 -15.606 1.00 84.50 90 ASP A O 1
ATOM 747 N N . LEU A 1 91 ? 5.265 -1.730 -13.465 1.00 87.94 91 LEU A N 1
ATOM 748 C CA . LEU A 1 91 ? 4.587 -3.024 -13.447 1.00 87.94 91 LEU A CA 1
ATOM 749 C C . LEU A 1 91 ? 3.374 -3.027 -14.370 1.00 87.94 91 LEU A C 1
ATOM 751 O O . LEU A 1 91 ? 3.183 -3.997 -15.101 1.00 87.94 91 LEU A O 1
ATOM 755 N N . TYR A 1 92 ? 2.576 -1.955 -14.379 1.00 85.50 92 TYR A N 1
ATOM 756 C CA . TYR A 1 92 ? 1.441 -1.842 -15.299 1.00 85.50 92 TYR A CA 1
ATOM 757 C C . TYR A 1 92 ? 1.901 -1.954 -16.757 1.00 85.50 92 TYR A C 1
ATOM 759 O O . TYR A 1 92 ? 1.336 -2.732 -17.527 1.00 85.50 92 TYR A O 1
ATOM 767 N N . ILE A 1 93 ? 2.963 -1.241 -17.127 1.00 86.69 93 ILE A N 1
ATOM 768 C CA . ILE A 1 93 ? 3.528 -1.272 -18.481 1.00 86.69 93 ILE A CA 1
ATOM 769 C C . ILE A 1 93 ? 4.027 -2.675 -18.816 1.00 86.69 93 ILE A C 1
ATOM 771 O O . ILE A 1 93 ? 3.662 -3.240 -19.848 1.00 86.69 93 ILE A O 1
ATOM 775 N N . ARG A 1 94 ? 4.837 -3.250 -17.922 1.00 89.75 94 ARG A N 1
ATOM 776 C CA . ARG A 1 94 ? 5.472 -4.556 -18.107 1.00 89.75 94 ARG A CA 1
ATOM 777 C C . ARG A 1 94 ? 4.454 -5.686 -18.198 1.00 89.75 94 ARG A C 1
ATOM 779 O O . ARG A 1 94 ? 4.597 -6.566 -19.037 1.00 89.75 94 ARG A O 1
ATOM 786 N N . PHE A 1 95 ? 3.415 -5.679 -17.368 1.00 90.06 95 PHE A N 1
ATOM 787 C CA . PHE A 1 95 ? 2.393 -6.729 -17.366 1.00 90.06 95 PHE A CA 1
ATOM 788 C C . PHE A 1 95 ? 1.483 -6.669 -18.595 1.00 90.06 95 PHE A C 1
ATOM 790 O O . PHE A 1 95 ? 1.010 -7.714 -19.049 1.00 90.06 95 PHE A O 1
ATOM 797 N N . ASN A 1 96 ? 1.283 -5.478 -19.162 1.00 89.75 96 ASN A N 1
ATOM 798 C CA . ASN A 1 96 ? 0.436 -5.269 -20.336 1.00 89.75 96 ASN A CA 1
ATOM 799 C C . ASN A 1 96 ? 1.220 -5.154 -21.657 1.00 89.75 96 ASN A C 1
ATOM 801 O O . ASN A 1 96 ? 0.616 -4.861 -22.682 1.00 89.75 96 ASN A O 1
ATOM 805 N N . ASP A 1 97 ? 2.541 -5.373 -21.645 1.00 86.50 97 ASP A N 1
ATOM 806 C CA . ASP A 1 97 ? 3.433 -5.232 -22.809 1.00 86.50 97 ASP A CA 1
ATOM 807 C C . ASP A 1 97 ? 3.332 -3.852 -23.504 1.00 86.50 97 ASP A C 1
ATOM 809 O O . ASP A 1 97 ? 3.572 -3.712 -24.703 1.00 86.50 97 ASP A O 1
ATOM 813 N N . LYS A 1 98 ? 2.998 -2.799 -22.744 1.00 75.88 98 LYS A N 1
ATOM 814 C CA . LYS A 1 98 ? 2.691 -1.451 -23.259 1.00 75.88 98 LYS A CA 1
ATOM 815 C C . LYS A 1 98 ? 3.926 -0.569 -23.471 1.00 75.88 98 LYS A C 1
ATOM 817 O O . LYS A 1 98 ? 3.924 0.600 -23.098 1.00 75.88 98 LYS A O 1
ATOM 822 N N . GLN A 1 99 ? 4.993 -1.089 -24.080 1.00 59.66 99 GLN A N 1
ATOM 823 C CA . GLN A 1 99 ? 6.274 -0.368 -24.188 1.00 59.66 99 GLN A CA 1
ATOM 824 C C . GLN A 1 99 ? 6.242 0.976 -24.969 1.00 59.66 99 GLN A C 1
ATOM 826 O O . GLN A 1 99 ? 7.267 1.644 -24.986 1.00 59.66 99 GLN A O 1
ATOM 831 N N . ASN A 1 100 ? 5.116 1.422 -25.561 1.00 49.84 100 ASN A N 1
ATOM 832 C CA . ASN A 1 100 ? 5.053 2.624 -26.420 1.00 49.84 100 ASN A CA 1
ATOM 833 C C . ASN A 1 100 ? 3.811 3.547 -26.270 1.00 49.84 100 ASN A C 1
ATOM 835 O O . ASN A 1 100 ? 3.619 4.408 -27.121 1.00 49.84 100 ASN A O 1
ATOM 839 N N . GLU A 1 101 ? 2.959 3.421 -25.244 1.00 52.66 101 GLU A N 1
ATOM 840 C CA . GLU A 1 101 ? 1.678 4.180 -25.175 1.00 52.66 101 GLU A CA 1
ATOM 841 C C . GLU A 1 101 ? 1.624 5.301 -24.116 1.00 52.66 101 GLU A C 1
ATOM 843 O O . GLU A 1 101 ? 0.548 5.759 -23.753 1.00 52.66 101 GLU A O 1
ATOM 848 N N . ILE A 1 102 ? 2.759 5.763 -23.585 1.00 48.41 102 ILE A N 1
ATOM 849 C CA . ILE A 1 102 ? 2.777 6.693 -22.437 1.00 48.41 102 ILE A CA 1
ATOM 850 C C . ILE A 1 102 ? 3.252 8.085 -22.855 1.00 48.41 102 ILE A C 1
ATOM 852 O O . ILE A 1 102 ? 4.181 8.628 -22.273 1.00 48.41 102 ILE A O 1
ATOM 856 N N . TYR A 1 103 ? 2.641 8.648 -23.896 1.00 44.44 103 TYR A N 1
ATOM 857 C CA . TYR A 1 103 ? 2.693 10.088 -24.186 1.00 44.44 103 TYR A CA 1
ATOM 858 C C . TYR A 1 103 ? 1.395 10.595 -24.831 1.00 44.44 103 TYR A C 1
ATOM 860 O O . TYR A 1 103 ? 1.427 11.585 -25.553 1.00 44.44 103 TYR A O 1
ATOM 868 N N . GLU A 1 104 ? 0.253 9.952 -24.589 1.00 38.41 104 GLU A N 1
ATOM 869 C CA . GLU A 1 104 ? -1.046 10.501 -24.992 1.00 38.41 104 GLU A CA 1
ATOM 870 C C . GLU A 1 104 ? -2.068 10.265 -23.878 1.00 38.41 104 GLU A C 1
ATOM 872 O O . GLU A 1 104 ? -2.716 9.224 -23.830 1.00 38.41 104 GLU A O 1
ATOM 877 N N . GLU A 1 105 ? -2.100 11.194 -22.917 1.00 38.25 105 GLU A N 1
ATOM 878 C CA . GLU A 1 105 ? -3.290 11.943 -22.454 1.00 38.25 105 GLU A CA 1
ATOM 879 C C . GLU A 1 105 ? -2.939 12.849 -21.263 1.00 38.25 105 GLU A C 1
ATOM 881 O O . GLU A 1 105 ? -2.420 12.346 -20.239 1.00 38.25 105 GLU A O 1
#